Protein AF-A0A925LWD6-F1 (afdb_monomer)

Radius of gyration: 18.11 Å; Cα contacts (8 Å, |Δi|>4): 34; chains: 1; bounding box: 61×30×30 Å

Secondary structure (DSSP, 8-state):
-------------HHHHHHHHHHHTSSS-TTTTTS-HHHHHHHHHHTT----TTSSS-HHHHHHHHHHHHHHH-

Sequence (74 aa):
MRQSVSDSGDSEQPGFQQIVNGFLLQPGLPFADVLSSEKINRIFRKHGGLFGKDGIYNTPIVLWAFLGQVLRDG

Solvent-accessible surface area (backbone atoms 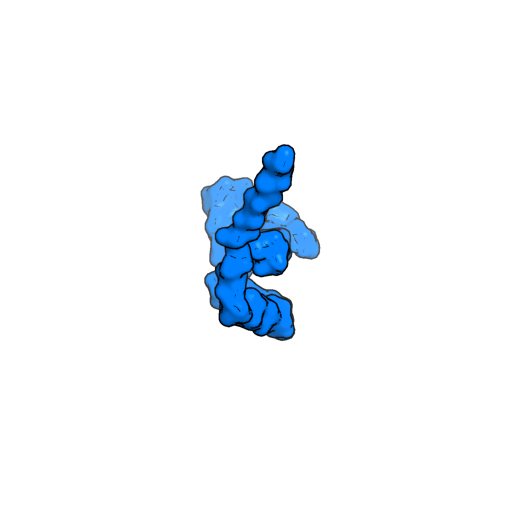only — not comparable to full-atom values): 4709 Å² total; per-residue (Å²): 136,85,80,78,80,77,83,84,78,78,80,70,53,74,63,55,61,51,52,50,50,58,48,71,65,42,88,82,61,72,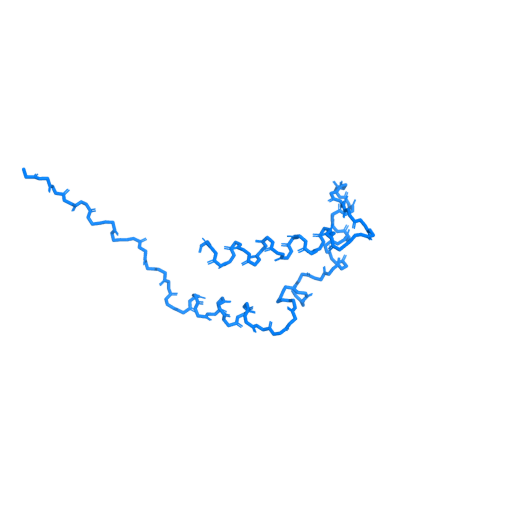50,47,87,84,59,32,58,67,60,47,50,55,53,30,52,76,70,71,64,66,47,41,92,91,46,88,70,18,50,54,55,50,51,50,52,50,53,54,46,50,67,70,78,100

pLDDT: mean 81.72, std 16.67, range [36.16, 97.44]

Structure (mmCIF, N/CA/C/O backbone):
data_AF-A0A925LWD6-F1
#
_entry.id   AF-A0A925LWD6-F1
#
loop_
_atom_site.group_PDB
_atom_site.id
_atom_site.type_symbol
_atom_site.label_atom_id
_atom_site.label_alt_id
_atom_site.label_comp_id
_atom_site.label_asym_id
_atom_site.label_entity_id
_atom_site.label_seq_id
_atom_site.pdbx_PDB_ins_code
_atom_site.Cartn_x
_atom_site.Cartn_y
_atom_site.Cartn_z
_atom_site.occupancy
_atom_site.B_iso_or_equiv
_atom_site.auth_seq_id
_atom_site.auth_comp_id
_atom_site.auth_asym_id
_atom_site.auth_atom_id
_atom_site.pdbx_PDB_model_num
ATOM 1 N N . MET A 1 1 ? -47.177 20.743 -4.568 1.00 36.94 1 MET A N 1
ATOM 2 C CA . MET A 1 1 ? -46.683 2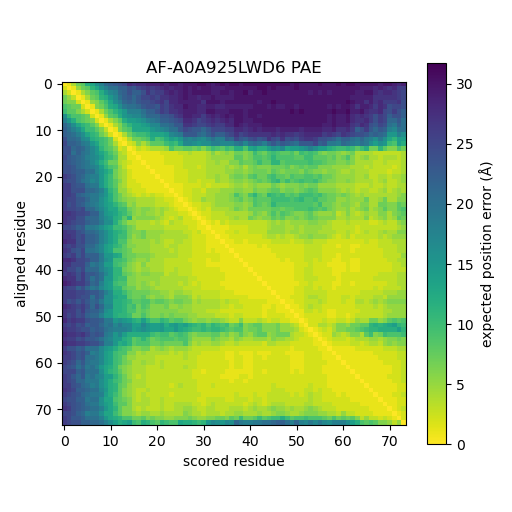0.123 -3.321 1.00 36.94 1 MET A CA 1
ATOM 3 C C . MET A 1 1 ? -45.516 19.218 -3.705 1.00 36.94 1 MET A C 1
ATOM 5 O O . MET A 1 1 ? -45.750 18.191 -4.321 1.00 36.94 1 MET A O 1
ATOM 9 N N . ARG A 1 2 ? -44.266 19.671 -3.528 1.00 36.16 2 ARG A N 1
ATOM 10 C CA . ARG A 1 2 ? -43.062 18.906 -3.904 1.00 36.16 2 ARG A CA 1
ATOM 11 C C . ARG A 1 2 ? -42.667 18.049 -2.705 1.00 36.16 2 ARG A C 1
ATOM 13 O O . ARG A 1 2 ? -42.311 18.605 -1.671 1.00 36.16 2 ARG A O 1
ATOM 20 N N . GLN A 1 3 ? -42.807 16.733 -2.818 1.00 40.19 3 GLN A N 1
ATOM 21 C CA . GLN A 1 3 ? -42.348 15.814 -1.784 1.00 40.19 3 GLN A CA 1
ATOM 22 C C . GLN A 1 3 ? -40.823 15.710 -1.869 1.00 40.19 3 GLN A C 1
ATOM 24 O O . GLN A 1 3 ? -40.267 15.302 -2.884 1.00 40.19 3 GLN A O 1
ATOM 29 N N . SER A 1 4 ? -40.181 16.158 -0.794 1.00 46.19 4 SER A N 1
ATOM 30 C CA . SER A 1 4 ? -38.800 15.865 -0.437 1.00 46.19 4 SER A CA 1
ATOM 31 C C . SER A 1 4 ? -38.655 14.352 -0.328 1.00 46.19 4 SER A C 1
ATOM 33 O O . SER A 1 4 ? -39.194 13.758 0.605 1.00 46.19 4 SER A O 1
ATOM 35 N N . VAL A 1 5 ? -37.970 13.725 -1.281 1.00 51.56 5 VAL A N 1
ATOM 36 C CA . VAL A 1 5 ? -37.518 12.344 -1.114 1.00 51.56 5 VAL A CA 1
ATOM 37 C C . VAL A 1 5 ? -36.401 12.404 -0.081 1.00 51.56 5 VAL A C 1
ATOM 39 O O . VAL A 1 5 ? -35.300 12.860 -0.374 1.00 51.56 5 VAL A O 1
ATOM 42 N N . SER A 1 6 ? -36.730 12.047 1.159 1.00 44.78 6 SER A N 1
ATOM 43 C CA . SER A 1 6 ? -35.738 11.758 2.186 1.00 44.78 6 SER A CA 1
ATOM 44 C C . SER A 1 6 ? -34.927 10.559 1.719 1.00 44.78 6 SER A C 1
ATOM 46 O O . SER A 1 6 ? -35.415 9.431 1.739 1.00 44.78 6 SER A O 1
ATOM 48 N N . ASP A 1 7 ? -33.698 10.826 1.295 1.00 48.09 7 ASP A N 1
ATOM 49 C CA . ASP A 1 7 ? -32.677 9.822 1.033 1.00 48.09 7 ASP A CA 1
ATOM 50 C C . ASP A 1 7 ? -32.209 9.257 2.382 1.00 48.09 7 ASP A C 1
ATOM 52 O O . ASP A 1 7 ? -31.249 9.706 3.001 1.00 48.09 7 ASP A O 1
ATOM 56 N N . SER A 1 8 ? -33.023 8.365 2.946 1.00 55.00 8 SER A N 1
ATOM 57 C CA . SER A 1 8 ? -32.694 7.612 4.155 1.00 55.00 8 SER A CA 1
ATOM 58 C C . SER A 1 8 ? -31.942 6.367 3.720 1.00 55.00 8 SER A C 1
ATOM 60 O O . SER A 1 8 ? -32.542 5.314 3.515 1.00 55.00 8 SER A O 1
ATOM 62 N N . GLY A 1 9 ? -30.639 6.520 3.516 1.00 50.19 9 GLY A N 1
ATOM 63 C CA . GLY A 1 9 ? -29.813 5.453 2.973 1.00 50.19 9 GLY A CA 1
ATOM 64 C C . GLY A 1 9 ? -28.339 5.550 3.317 1.00 50.19 9 GLY A C 1
ATOM 65 O O . GLY A 1 9 ? -27.551 4.990 2.574 1.00 50.19 9 GLY A O 1
ATOM 66 N N . ASP A 1 10 ? -27.961 6.216 4.410 1.00 52.78 10 ASP A N 1
ATOM 67 C CA . ASP A 1 10 ? -26.568 6.208 4.862 1.00 52.78 10 ASP A CA 1
ATOM 68 C C . ASP A 1 10 ? -26.490 5.854 6.345 1.00 52.78 10 ASP A C 1
ATOM 70 O O . ASP A 1 10 ? -26.210 6.659 7.231 1.00 52.78 10 ASP A O 1
ATOM 74 N N . SER A 1 11 ? -26.829 4.601 6.643 1.00 56.19 11 SER A N 1
ATOM 75 C CA . SER A 1 11 ? -26.349 3.984 7.870 1.00 56.19 11 SER A CA 1
ATOM 76 C C . SER A 1 11 ? -24.895 3.576 7.640 1.00 56.19 11 SER A C 1
ATOM 78 O O . SER A 1 11 ? -24.602 2.386 7.493 1.00 56.19 11 SER A O 1
ATOM 80 N N . GLU A 1 12 ? -23.980 4.546 7.610 1.00 58.22 12 GLU A N 1
ATOM 81 C CA . GLU A 1 12 ? -22.602 4.265 7.993 1.00 58.22 12 GLU A CA 1
ATOM 82 C C . GLU A 1 12 ? -22.687 3.565 9.350 1.00 58.22 12 GLU A C 1
ATOM 84 O O . GLU A 1 12 ? -23.160 4.132 10.338 1.00 58.22 12 GLU A O 1
ATOM 89 N N . GLN A 1 13 ? -22.344 2.278 9.391 1.00 62.19 13 GLN A N 1
ATOM 90 C CA . GLN A 1 13 ? -22.336 1.514 10.632 1.00 62.19 13 GLN A CA 1
ATOM 91 C C . GLN A 1 13 ? -21.405 2.261 11.598 1.00 62.19 13 GLN A C 1
ATOM 93 O O . GLN A 1 13 ? -20.200 2.291 11.335 1.00 62.19 13 GLN A O 1
ATOM 98 N N . PRO A 1 14 ? -21.895 2.833 12.717 1.00 62.28 14 PRO A N 1
ATOM 99 C CA . PRO A 1 14 ? -21.079 3.689 13.584 1.00 62.28 14 PRO A CA 1
ATOM 100 C C . PRO A 1 14 ? -19.805 2.989 14.078 1.00 62.28 14 PRO A C 1
ATOM 102 O O . PRO A 1 14 ? -18.802 3.634 14.372 1.00 62.28 14 PRO A O 1
ATOM 105 N N . GLY A 1 15 ? -19.831 1.652 14.134 1.00 80.06 15 GLY A N 1
ATOM 106 C CA . GLY A 1 15 ? -18.678 0.825 14.474 1.00 80.06 15 GLY A CA 1
ATOM 107 C C . GLY A 1 15 ? -17.622 0.710 13.370 1.00 80.06 15 GLY A C 1
ATOM 108 O O . GLY A 1 15 ? -16.440 0.655 13.691 1.00 80.06 15 GLY A O 1
ATOM 109 N N . PHE A 1 16 ? -17.995 0.701 12.086 1.00 82.94 16 PHE A N 1
ATOM 110 C CA . PHE A 1 16 ? -17.022 0.559 10.997 1.00 82.94 16 PHE A CA 1
ATOM 111 C C . PHE A 1 16 ? -16.113 1.785 10.914 1.00 82.94 16 PHE A C 1
ATOM 113 O O . PHE A 1 16 ? -14.893 1.637 10.965 1.00 82.94 16 PHE A O 1
ATOM 120 N N . GLN A 1 17 ? -16.692 2.990 10.920 1.00 83.38 17 GLN A N 1
ATOM 121 C CA . GLN A 1 17 ? -15.908 4.223 10.849 1.00 83.38 17 GLN A CA 1
ATOM 122 C C . GLN A 1 17 ? -15.019 4.421 12.083 1.00 83.38 17 GLN A C 1
ATOM 124 O O . GLN A 1 17 ? -13.899 4.918 11.980 1.00 83.38 17 GLN A O 1
ATOM 129 N N . GLN A 1 18 ? -15.460 3.963 13.258 1.00 85.12 18 GLN A N 1
ATOM 130 C CA . GLN A 1 18 ? -14.618 3.933 14.458 1.00 85.12 18 GLN A CA 1
ATOM 131 C C . GLN A 1 18 ? -13.431 2.968 14.320 1.00 85.12 18 GLN A C 1
ATOM 133 O O . GLN A 1 18 ? -12.316 3.325 14.701 1.00 85.12 18 GLN A O 1
ATOM 138 N N . ILE A 1 19 ? -13.642 1.775 13.753 1.00 86.94 19 ILE A N 1
ATOM 139 C CA . ILE A 1 19 ? -12.571 0.798 13.500 1.00 86.94 19 ILE A CA 1
ATOM 140 C C . ILE A 1 19 ? -11.574 1.347 12.475 1.00 86.94 19 ILE A C 1
ATOM 142 O O . ILE A 1 19 ? -10.366 1.288 12.709 1.00 86.94 19 ILE A O 1
ATOM 146 N N . VAL A 1 20 ? -12.064 1.915 11.371 1.00 87.38 20 VAL A N 1
ATOM 147 C CA . VAL A 1 20 ? -11.228 2.515 10.322 1.00 87.38 20 VAL A CA 1
ATOM 148 C C . VAL A 1 20 ? -10.406 3.671 10.881 1.00 87.38 20 VAL A C 1
ATOM 150 O O . VAL A 1 20 ? -9.191 3.704 10.692 1.00 87.38 20 VAL A O 1
ATOM 153 N N . ASN A 1 21 ? -11.027 4.574 11.642 1.00 85.62 21 ASN A N 1
ATOM 154 C CA . ASN A 1 21 ? -10.311 5.670 12.290 1.00 85.62 21 ASN A CA 1
ATOM 155 C C . ASN A 1 21 ? -9.239 5.156 13.256 1.00 85.62 21 ASN A C 1
ATOM 157 O O . ASN A 1 21 ? -8.108 5.634 13.221 1.00 85.62 21 ASN A O 1
ATOM 161 N N . GLY A 1 22 ? -9.554 4.151 14.079 1.00 86.75 22 GLY A N 1
ATOM 162 C CA . GLY A 1 22 ? -8.583 3.534 14.983 1.00 86.75 22 GLY A CA 1
ATOM 163 C C . GLY A 1 22 ? -7.395 2.914 14.244 1.00 86.75 22 GLY A C 1
ATOM 164 O O . GLY A 1 22 ? -6.255 3.083 14.668 1.00 86.75 22 GLY A O 1
ATOM 165 N N . PHE A 1 23 ? -7.649 2.249 13.117 1.00 86.44 23 PHE A N 1
ATOM 166 C CA . PHE A 1 23 ? -6.619 1.675 12.252 1.00 86.44 23 PHE A CA 1
ATOM 167 C C . PHE A 1 23 ? -5.738 2.752 11.596 1.00 86.44 23 PHE A C 1
ATOM 169 O O . PHE A 1 23 ? -4.514 2.644 11.623 1.00 86.44 23 PHE A O 1
ATOM 176 N N . LEU A 1 24 ? -6.336 3.823 11.062 1.00 86.06 24 LEU A N 1
ATOM 177 C CA . LEU A 1 24 ? -5.614 4.919 10.403 1.00 86.06 24 LEU A CA 1
ATOM 178 C C . LEU A 1 24 ? -4.824 5.814 11.374 1.00 86.06 24 LEU A C 1
ATOM 180 O O . LEU A 1 24 ? -3.894 6.492 10.941 1.00 86.06 24 LEU A O 1
ATOM 184 N N . LEU A 1 25 ? -5.184 5.837 12.662 1.00 86.69 25 LEU A N 1
ATOM 185 C CA . LEU A 1 25 ? -4.471 6.581 13.708 1.00 86.69 25 LEU A CA 1
ATOM 186 C C . LEU A 1 25 ? -3.251 5.834 14.268 1.00 86.69 25 LEU A C 1
ATOM 188 O O . LEU A 1 25 ? -2.502 6.414 15.058 1.00 86.69 25 LEU A O 1
ATOM 192 N N . GLN A 1 26 ? -3.037 4.567 13.898 1.00 84.31 26 GLN A N 1
ATOM 193 C CA . GLN A 1 26 ? -1.884 3.815 14.387 1.00 84.31 26 GLN A CA 1
ATOM 194 C C . GLN A 1 26 ? -0.570 4.435 13.886 1.00 84.31 26 GLN A C 1
ATOM 196 O O . GLN A 1 26 ? -0.464 4.802 12.713 1.00 84.31 26 GLN A O 1
ATOM 201 N N . PRO A 1 27 ? 0.452 4.555 14.753 1.00 80.62 27 PRO A N 1
ATOM 202 C CA . PRO A 1 27 ? 1.748 5.075 14.348 1.00 80.62 27 PRO A CA 1
ATOM 203 C C . PRO A 1 27 ? 2.396 4.167 13.298 1.00 80.62 27 PRO A C 1
ATOM 205 O O . PRO A 1 27 ? 2.373 2.943 13.411 1.00 80.62 27 PRO A O 1
ATOM 208 N N . GLY A 1 28 ? 3.032 4.782 12.303 1.00 82.25 28 GLY A N 1
ATOM 209 C CA . GLY A 1 28 ? 3.673 4.072 11.203 1.00 82.25 28 GLY A CA 1
ATOM 210 C C . GLY A 1 28 ? 2.769 3.977 9.980 1.00 82.25 28 GLY A C 1
ATOM 211 O O . GLY A 1 28 ? 2.084 4.931 9.622 1.00 82.25 28 GLY A O 1
ATOM 212 N N . LEU A 1 29 ? 2.836 2.843 9.290 1.00 84.25 29 LEU A N 1
ATOM 213 C CA . LEU A 1 29 ? 2.156 2.627 8.025 1.00 84.25 29 LEU A CA 1
ATOM 214 C C . LEU A 1 29 ? 1.123 1.507 8.206 1.00 84.25 29 LEU A C 1
ATOM 216 O O . LEU A 1 29 ? 1.514 0.339 8.196 1.00 84.25 29 LEU A O 1
ATOM 220 N N . PRO A 1 30 ? -0.176 1.832 8.342 1.00 85.06 30 PRO A N 1
ATOM 221 C CA . PRO A 1 30 ? -1.196 0.890 8.820 1.00 85.06 30 PRO A CA 1
ATOM 222 C C . PRO A 1 30 ? -1.274 -0.411 8.012 1.00 85.06 30 PRO A C 1
ATOM 224 O O . PRO A 1 30 ? -1.571 -1.486 8.522 1.00 85.06 30 PRO A O 1
ATOM 227 N N . PHE A 1 31 ? -0.973 -0.327 6.720 1.00 87.69 31 PHE A N 1
ATOM 228 C CA . PHE A 1 31 ? -1.050 -1.454 5.801 1.00 87.69 31 PHE A CA 1
ATOM 229 C C . PHE A 1 31 ? 0.231 -2.284 5.719 1.00 87.69 31 PHE A C 1
ATOM 231 O O . PHE A 1 31 ? 0.207 -3.321 5.062 1.00 87.69 31 PHE A O 1
ATOM 238 N N . ALA A 1 32 ? 1.344 -1.859 6.322 1.00 87.88 32 ALA A N 1
ATOM 239 C CA . ALA A 1 32 ? 2.637 -2.521 6.146 1.00 87.88 32 ALA A CA 1
ATOM 240 C C . ALA A 1 32 ? 2.631 -3.975 6.645 1.00 87.88 32 ALA A C 1
ATOM 242 O O . ALA A 1 32 ? 3.234 -4.838 6.006 1.00 87.88 32 ALA A O 1
ATOM 243 N N . ASP A 1 33 ? 1.889 -4.255 7.717 1.00 86.62 33 ASP A N 1
ATOM 244 C CA . ASP A 1 33 ? 1.817 -5.592 8.317 1.00 86.62 33 ASP A CA 1
ATOM 245 C C . ASP A 1 33 ? 0.905 -6.552 7.533 1.00 86.62 33 ASP A C 1
ATOM 247 O O . ASP A 1 33 ? 1.134 -7.761 7.500 1.00 86.62 33 ASP A O 1
ATOM 251 N N . VAL A 1 34 ? -0.118 -6.028 6.847 1.00 88.69 34 VAL A N 1
ATOM 252 C CA . VAL A 1 34 ? -1.085 -6.828 6.063 1.00 88.69 34 VAL A CA 1
ATOM 253 C C . VAL A 1 34 ? -0.669 -6.934 4.589 1.00 88.69 34 VAL A C 1
ATOM 255 O O . VAL A 1 34 ? -0.864 -7.957 3.918 1.00 88.69 34 VAL A O 1
ATOM 258 N N . LEU A 1 35 ? -0.074 -5.866 4.066 1.00 92.25 35 LEU A N 1
ATOM 259 C CA . LEU A 1 35 ? 0.341 -5.698 2.684 1.00 92.25 35 LEU A CA 1
ATOM 260 C C . LEU A 1 35 ? 1.761 -5.124 2.648 1.00 92.25 35 LEU A C 1
ATOM 262 O O . LEU A 1 35 ? 1.961 -3.945 2.369 1.00 92.25 35 LEU A O 1
ATOM 266 N N . SER A 1 36 ? 2.744 -5.982 2.915 1.00 94.38 36 SER A N 1
ATOM 267 C CA . SER A 1 36 ? 4.150 -5.580 2.993 1.00 94.38 36 SER A CA 1
ATOM 268 C C . SER A 1 36 ? 4.713 -5.059 1.665 1.00 94.38 36 SER A C 1
ATOM 270 O O . SER A 1 36 ? 4.262 -5.434 0.573 1.00 94.38 36 SER A O 1
ATOM 272 N N . SER A 1 37 ? 5.766 -4.239 1.759 1.00 93.75 37 SER A N 1
ATOM 273 C CA . SER A 1 37 ? 6.488 -3.702 0.598 1.00 93.75 37 SER A CA 1
ATOM 274 C C . SER A 1 37 ? 6.983 -4.815 -0.326 1.00 93.75 37 SER A C 1
ATOM 276 O O . SER A 1 37 ? 6.876 -4.718 -1.547 1.00 93.75 37 SER A O 1
ATOM 278 N N . GLU A 1 38 ? 7.483 -5.917 0.231 1.00 95.00 38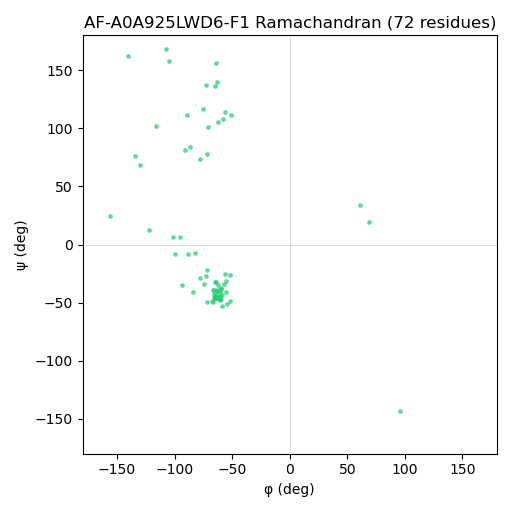 GLU A N 1
ATOM 279 C CA . GLU A 1 38 ? 8.000 -7.063 -0.520 1.00 95.00 38 GLU A CA 1
ATOM 280 C C . GLU A 1 38 ? 6.887 -7.727 -1.330 1.00 95.00 38 GLU A C 1
ATOM 282 O O . GLU A 1 38 ? 7.082 -8.064 -2.503 1.00 95.00 38 GLU A O 1
ATOM 287 N N . LYS A 1 39 ? 5.702 -7.894 -0.728 1.00 96.19 39 LYS A N 1
ATOM 288 C CA . LYS A 1 39 ? 4.541 -8.487 -1.396 1.00 96.19 39 LYS A CA 1
ATOM 289 C C . LYS A 1 39 ? 4.064 -7.598 -2.540 1.00 96.19 39 LYS A C 1
ATOM 291 O O . LYS A 1 39 ? 3.860 -8.114 -3.642 1.00 96.19 39 LYS A O 1
ATOM 296 N N . ILE A 1 40 ? 3.954 -6.287 -2.310 1.00 95.50 40 ILE A N 1
ATOM 297 C CA . ILE A 1 40 ? 3.601 -5.308 -3.349 1.00 95.50 40 ILE A CA 1
ATOM 298 C C . ILE A 1 40 ? 4.623 -5.370 -4.480 1.00 95.50 40 ILE A C 1
ATOM 300 O O . ILE A 1 40 ? 4.262 -5.602 -5.634 1.00 95.50 40 ILE A O 1
ATOM 304 N N . ASN A 1 41 ? 5.909 -5.257 -4.146 1.00 95.12 41 ASN A N 1
ATOM 305 C CA . ASN A 1 41 ? 6.986 -5.246 -5.124 1.00 95.12 41 ASN A CA 1
ATOM 306 C C . ASN A 1 41 ? 7.014 -6.520 -5.970 1.00 95.12 41 ASN A C 1
ATOM 308 O O . ASN A 1 41 ? 7.161 -6.449 -7.190 1.00 95.12 41 ASN A O 1
ATOM 312 N N . ARG A 1 42 ? 6.838 -7.692 -5.350 1.00 96.38 42 ARG A N 1
ATOM 313 C CA . ARG A 1 42 ? 6.799 -8.979 -6.053 1.00 96.38 42 ARG A CA 1
ATOM 314 C C . ARG A 1 42 ? 5.657 -9.041 -7.067 1.00 96.38 42 ARG A C 1
ATOM 316 O O . ARG A 1 42 ? 5.880 -9.455 -8.203 1.00 96.38 42 ARG A O 1
ATOM 323 N N . ILE A 1 43 ? 4.449 -8.644 -6.665 1.00 96.88 43 ILE A N 1
ATOM 324 C CA . ILE A 1 43 ? 3.264 -8.718 -7.528 1.00 96.88 43 ILE A CA 1
ATOM 325 C C . ILE A 1 43 ? 3.334 -7.673 -8.641 1.00 96.88 43 ILE A C 1
ATOM 327 O O . ILE A 1 43 ? 3.216 -8.027 -9.811 1.00 96.88 43 ILE A O 1
ATOM 331 N N . PHE A 1 44 ? 3.613 -6.411 -8.322 1.00 96.31 44 PHE A N 1
ATOM 332 C CA . PHE A 1 44 ? 3.692 -5.363 -9.341 1.00 96.31 44 PHE A CA 1
ATOM 333 C C . PHE A 1 44 ? 4.837 -5.607 -10.329 1.00 96.31 44 PHE A C 1
ATOM 335 O O . PHE A 1 44 ? 4.681 -5.326 -11.514 1.00 96.31 44 PHE A O 1
ATOM 342 N N . ARG A 1 45 ? 5.954 -6.218 -9.902 1.00 96.38 45 ARG A N 1
ATOM 343 C CA . ARG A 1 45 ? 7.022 -6.636 -10.827 1.00 96.38 45 ARG A CA 1
ATOM 344 C C . ARG A 1 45 ? 6.533 -7.670 -11.831 1.00 96.38 45 ARG A C 1
ATOM 346 O O . ARG A 1 45 ? 6.822 -7.531 -13.014 1.00 96.38 45 ARG A O 1
ATOM 353 N N . LYS A 1 46 ? 5.789 -8.681 -11.368 1.00 97.44 46 LYS A N 1
ATOM 354 C CA . LYS A 1 46 ? 5.238 -9.751 -12.216 1.00 97.44 46 LYS A 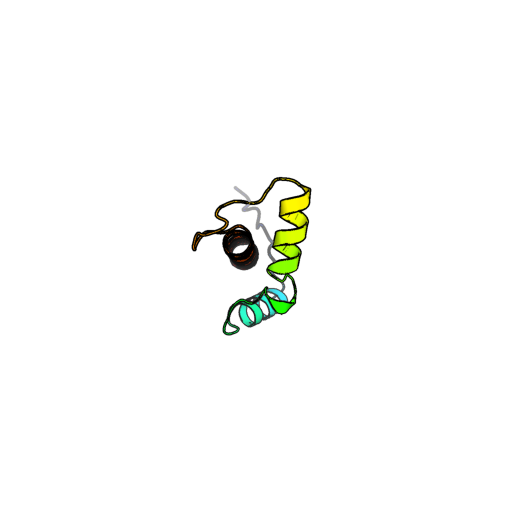CA 1
ATOM 355 C C . LYS A 1 46 ? 4.355 -9.199 -13.341 1.00 97.44 46 LYS A C 1
ATOM 357 O O . LYS A 1 46 ? 4.342 -9.766 -14.425 1.00 97.44 46 LYS A O 1
ATOM 362 N N . HIS A 1 47 ? 3.643 -8.105 -13.084 1.00 96.62 47 HIS A N 1
ATOM 363 C CA . HIS A 1 47 ? 2.714 -7.492 -14.034 1.00 96.62 47 HIS A CA 1
ATOM 364 C C . HIS A 1 47 ? 3.279 -6.255 -14.754 1.00 96.62 47 HIS A C 1
ATOM 366 O O . HIS A 1 47 ? 2.542 -5.589 -15.469 1.00 9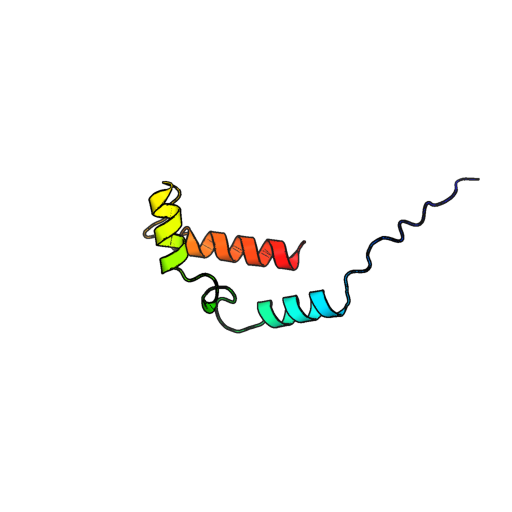6.62 47 HIS A O 1
ATOM 372 N N . GLY A 1 48 ? 4.564 -5.925 -14.572 1.00 94.69 48 GLY A N 1
ATOM 373 C CA . GLY A 1 48 ? 5.171 -4.742 -15.194 1.00 94.69 48 GLY A CA 1
ATOM 374 C C . GLY A 1 48 ? 4.663 -3.397 -14.651 1.00 94.69 48 GLY A C 1
ATOM 375 O O . GLY A 1 48 ? 4.831 -2.380 -15.310 1.00 94.69 48 GLY A O 1
ATOM 376 N N . GLY A 1 49 ? 4.062 -3.374 -13.458 1.00 94.31 49 GLY A N 1
ATOM 377 C CA . GLY A 1 49 ? 3.456 -2.184 -12.848 1.00 94.31 49 GLY A CA 1
ATOM 37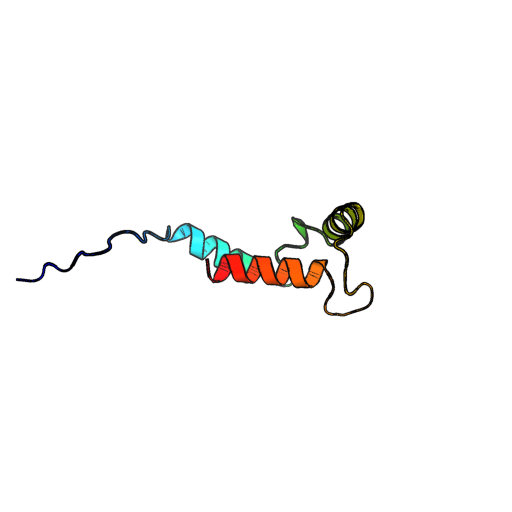8 C C . GLY A 1 49 ? 4.352 -1.414 -11.869 1.00 94.31 49 GLY A C 1
ATOM 379 O O . GLY A 1 49 ? 3.867 -0.516 -11.187 1.00 94.31 49 GLY A O 1
ATOM 380 N N . LEU A 1 50 ? 5.634 -1.771 -11.731 1.00 95.19 50 LEU A N 1
ATOM 381 C CA . LEU A 1 50 ? 6.542 -1.041 -10.838 1.00 95.19 50 LEU A CA 1
ATOM 382 C C . LEU A 1 50 ? 6.920 0.326 -11.405 1.00 95.19 50 LEU A C 1
ATOM 384 O O . LEU A 1 50 ? 7.334 0.429 -12.558 1.00 95.19 50 LEU A O 1
ATOM 388 N N . PHE A 1 51 ? 6.929 1.334 -10.540 1.00 94.94 51 PHE A N 1
ATOM 389 C CA . PHE A 1 51 ? 7.437 2.670 -10.831 1.00 94.94 51 PHE A CA 1
ATOM 390 C C . PHE A 1 51 ? 8.204 3.240 -9.632 1.00 94.94 51 PHE A C 1
ATOM 392 O O . PHE A 1 51 ? 8.080 2.751 -8.507 1.00 94.94 51 PHE A O 1
ATOM 399 N N . GLY A 1 52 ? 9.013 4.274 -9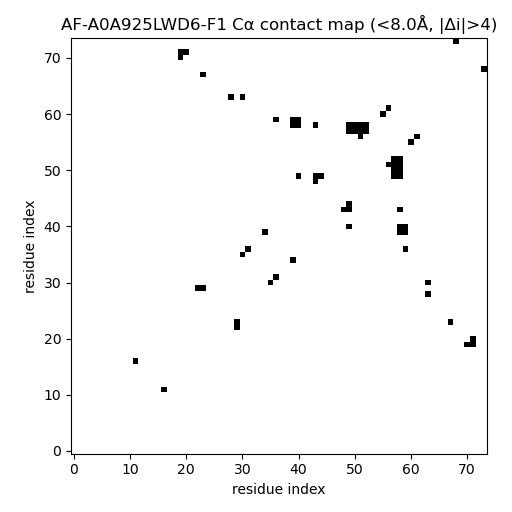.886 1.00 91.25 52 GLY A N 1
ATOM 400 C CA . GLY A 1 52 ? 9.680 5.043 -8.831 1.00 91.25 52 GLY A CA 1
ATOM 401 C C . GLY A 1 52 ? 10.642 4.231 -7.959 1.00 91.25 52 GLY A C 1
ATOM 402 O O . GLY A 1 52 ? 10.735 4.504 -6.772 1.00 91.25 52 GLY A O 1
ATOM 403 N N . LYS A 1 53 ? 11.336 3.227 -8.519 1.00 77.81 53 LYS A N 1
ATOM 404 C CA . LYS A 1 53 ? 12.137 2.221 -7.782 1.00 77.81 53 LYS A CA 1
ATOM 405 C C . LYS A 1 53 ? 13.151 2.792 -6.776 1.00 77.81 53 LYS A C 1
ATOM 407 O O . LYS A 1 53 ? 13.417 2.122 -5.787 1.00 77.81 53 LYS A O 1
ATOM 412 N N . ASP A 1 54 ? 13.623 4.019 -6.992 1.00 82.62 54 ASP A N 1
ATOM 413 C CA . ASP A 1 54 ? 14.612 4.708 -6.148 1.00 82.62 54 ASP A CA 1
ATOM 414 C C . ASP A 1 54 ? 14.092 6.056 -5.604 1.00 82.62 54 ASP A C 1
ATOM 416 O O . ASP A 1 54 ? 14.852 6.888 -5.113 1.00 82.62 54 ASP A O 1
ATOM 420 N N . GLY A 1 55 ? 12.785 6.302 -5.732 1.00 87.25 55 GLY A N 1
ATOM 421 C CA . GLY A 1 55 ? 12.127 7.532 -5.304 1.00 87.25 55 GLY A CA 1
ATOM 422 C C . GLY A 1 55 ? 11.318 7.356 -4.021 1.00 87.25 55 GLY A C 1
ATOM 423 O O . GLY A 1 55 ? 10.854 6.264 -3.694 1.00 87.25 55 GLY A O 1
ATOM 424 N N . ILE A 1 56 ? 11.083 8.476 -3.330 1.00 84.94 56 ILE A N 1
ATOM 425 C CA . ILE A 1 56 ? 10.143 8.545 -2.197 1.00 84.94 56 ILE A CA 1
ATOM 426 C C . ILE A 1 56 ? 8.731 8.155 -2.662 1.00 84.94 56 ILE A C 1
ATOM 428 O O . ILE A 1 56 ? 8.009 7.459 -1.959 1.00 84.94 56 ILE A O 1
ATOM 432 N N . TYR A 1 57 ? 8.346 8.542 -3.879 1.00 87.81 57 TYR A N 1
ATOM 433 C CA . TYR A 1 57 ? 7.092 8.116 -4.498 1.00 87.81 57 TYR A CA 1
ATOM 434 C C . TYR A 1 57 ? 7.308 6.838 -5.304 1.00 87.81 57 TYR A C 1
ATOM 436 O O . TYR A 1 57 ? 7.490 6.864 -6.522 1.00 87.81 57 TYR A O 1
ATOM 444 N N . ASN A 1 58 ? 7.305 5.713 -4.599 1.00 93.94 58 ASN A N 1
ATOM 445 C CA . ASN A 1 58 ? 7.385 4.385 -5.192 1.00 93.94 58 ASN A CA 1
ATOM 446 C C . ASN A 1 58 ? 6.041 3.654 -5.105 1.00 93.94 58 ASN A C 1
ATOM 448 O O . ASN A 1 58 ? 5.114 4.079 -4.412 1.00 93.94 58 ASN A O 1
ATOM 452 N N . THR A 1 59 ? 5.938 2.540 -5.828 1.00 95.62 59 THR A N 1
ATOM 453 C CA . THR A 1 59 ? 4.703 1.751 -5.906 1.00 95.62 59 THR A CA 1
ATOM 454 C C . THR A 1 59 ? 4.117 1.375 -4.534 1.00 95.62 59 THR A C 1
ATOM 456 O O . THR A 1 59 ? 2.926 1.622 -4.351 1.00 95.62 59 THR A O 1
ATOM 459 N N . PRO A 1 60 ? 4.884 0.842 -3.556 1.00 94.50 60 PRO A N 1
ATOM 460 C CA . PRO A 1 60 ? 4.365 0.604 -2.207 1.00 94.50 60 PRO A CA 1
ATOM 461 C C . PRO A 1 60 ? 3.754 1.843 -1.547 1.00 94.50 60 PRO A C 1
ATOM 463 O O . PRO A 1 60 ? 2.608 1.796 -1.107 1.00 94.50 60 PRO A O 1
ATOM 466 N N . ILE A 1 61 ? 4.485 2.962 -1.529 1.00 92.50 61 ILE A N 1
ATOM 467 C CA . ILE A 1 61 ? 4.071 4.188 -0.833 1.00 92.50 61 ILE A CA 1
ATOM 468 C C . ILE A 1 61 ? 2.791 4.764 -1.431 1.00 92.50 61 ILE A C 1
ATOM 470 O O . ILE A 1 61 ? 1.855 5.079 -0.698 1.00 92.50 61 ILE A O 1
ATOM 474 N N . VAL A 1 62 ? 2.716 4.852 -2.758 1.00 94.00 62 VAL A N 1
ATOM 475 C CA . VAL A 1 62 ? 1.524 5.376 -3.437 1.00 94.00 62 VAL A CA 1
ATOM 476 C C . VAL A 1 62 ? 0.326 4.448 -3.253 1.00 94.00 62 VAL A C 1
ATOM 478 O O . VAL A 1 62 ? -0.780 4.932 -3.030 1.00 94.00 62 VAL A O 1
ATOM 481 N N . LEU A 1 63 ? 0.524 3.127 -3.298 1.00 94.44 63 LEU A N 1
ATOM 482 C CA . LEU A 1 63 ? -0.562 2.174 -3.076 1.00 94.44 63 LEU A CA 1
ATOM 483 C C . LEU A 1 63 ? -1.121 2.284 -1.654 1.00 94.44 63 LEU A C 1
ATOM 485 O O . LEU A 1 63 ? -2.334 2.319 -1.475 1.00 94.44 63 LEU A O 1
ATOM 489 N N . TRP A 1 64 ? -0.258 2.368 -0.645 1.00 93.44 64 TRP A N 1
ATOM 490 C CA . TRP A 1 64 ? -0.707 2.543 0.733 1.00 93.44 64 TRP A CA 1
ATOM 491 C C . TRP A 1 64 ? -1.393 3.890 0.965 1.00 93.44 64 TRP A C 1
ATOM 493 O O . TRP A 1 64 ? -2.408 3.932 1.656 1.00 93.44 64 TRP A O 1
ATOM 503 N N . ALA A 1 65 ? -0.890 4.973 0.364 1.00 90.44 65 ALA A N 1
ATOM 504 C CA . ALA A 1 65 ? -1.541 6.280 0.423 1.00 90.44 65 ALA A CA 1
ATOM 505 C C . ALA A 1 65 ? -2.940 6.239 -0.213 1.00 90.44 65 ALA A C 1
ATOM 507 O O . ALA A 1 65 ? -3.901 6.711 0.389 1.00 90.44 65 ALA A O 1
ATOM 508 N N . PHE A 1 66 ? -3.064 5.604 -1.381 1.00 91.81 66 PHE A N 1
ATOM 509 C CA . PHE A 1 66 ? -4.343 5.399 -2.057 1.00 91.81 66 PHE A CA 1
ATOM 510 C C . PHE A 1 66 ? -5.325 4.594 -1.197 1.00 91.81 66 PHE A C 1
ATOM 512 O O . PHE A 1 66 ? -6.466 5.006 -1.032 1.00 91.81 66 PHE A O 1
ATOM 519 N N . LEU A 1 67 ? -4.886 3.483 -0.595 1.00 91.25 67 LEU A N 1
ATOM 520 C CA . LEU A 1 67 ? -5.733 2.687 0.299 1.00 91.25 67 LEU A CA 1
ATOM 521 C C . LEU A 1 67 ? -6.179 3.484 1.531 1.00 91.25 67 LEU A C 1
ATOM 523 O O . LEU A 1 67 ? -7.334 3.388 1.936 1.00 91.25 67 LEU A O 1
ATOM 527 N N . GLY A 1 68 ? -5.284 4.288 2.110 1.00 89.12 68 GLY A N 1
ATOM 528 C CA . GLY A 1 68 ? -5.617 5.165 3.232 1.00 89.12 68 GLY A CA 1
ATOM 529 C C . GLY A 1 68 ? -6.650 6.225 2.857 1.00 89.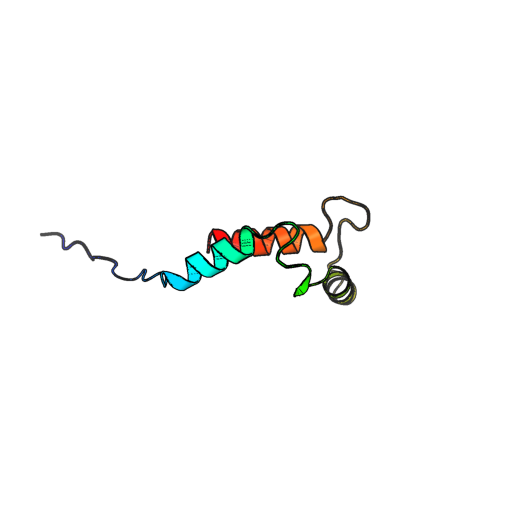12 68 GLY A C 1
ATOM 530 O O . GLY A 1 68 ? -7.553 6.495 3.643 1.00 89.12 68 GLY A O 1
ATOM 531 N N . GLN A 1 69 ? -6.543 6.785 1.650 1.00 88.00 69 GLN A N 1
ATOM 532 C CA . GLN A 1 69 ? -7.516 7.735 1.125 1.00 88.00 69 GLN A CA 1
ATOM 533 C C . GLN A 1 69 ? -8.875 7.071 0.882 1.00 88.00 69 GLN A C 1
ATOM 535 O O . GLN A 1 69 ? -9.880 7.567 1.370 1.00 88.00 69 GLN A O 1
ATOM 540 N N . VAL A 1 70 ? -8.909 5.922 0.199 1.00 89.56 70 VAL A N 1
ATOM 541 C CA . VAL A 1 70 ? -10.157 5.192 -0.086 1.00 89.56 70 VAL A CA 1
ATOM 542 C C . VAL A 1 70 ? -10.883 4.787 1.194 1.00 89.56 70 VAL A C 1
ATOM 544 O O . VAL A 1 70 ? -12.099 4.858 1.235 1.00 89.56 70 VAL A O 1
ATOM 547 N N . LEU A 1 71 ? -10.164 4.382 2.246 1.00 85.69 71 LEU A N 1
ATOM 548 C CA . LEU A 1 71 ? -10.799 4.048 3.525 1.00 85.69 71 LEU A CA 1
ATOM 549 C C . LEU A 1 71 ? -11.303 5.273 4.295 1.00 85.69 71 LEU A C 1
ATOM 551 O O . LEU A 1 71 ? -12.195 5.132 5.119 1.00 85.69 71 LEU A O 1
ATOM 555 N N . ARG A 1 72 ? -10.704 6.449 4.096 1.00 81.44 72 ARG A N 1
ATOM 556 C CA . ARG A 1 72 ? -11.117 7.675 4.788 1.00 81.44 72 ARG A CA 1
ATOM 557 C C . ARG A 1 72 ? -12.282 8.373 4.095 1.00 81.44 72 ARG A C 1
ATOM 559 O O . ARG A 1 72 ? -13.134 8.918 4.787 1.00 81.44 72 ARG A O 1
ATOM 566 N N . ASP A 1 73 ? -12.241 8.409 2.768 1.00 79.06 73 ASP A N 1
ATOM 567 C CA . ASP A 1 73 ? -13.144 9.195 1.926 1.00 79.06 73 ASP A CA 1
ATOM 568 C C . ASP A 1 73 ? -14.291 8.352 1.332 1.00 79.06 73 ASP A C 1
ATOM 570 O O . ASP A 1 73 ? -15.151 8.910 0.649 1.00 79.06 73 ASP A O 1
ATOM 574 N N . GLY A 1 74 ? -14.239 7.023 1.491 1.00 63.59 74 GLY A N 1
ATOM 575 C CA . GLY A 1 74 ? -15.170 6.059 0.895 1.00 63.59 74 GLY A CA 1
ATOM 576 C C . GLY A 1 74 ? -16.315 5.636 1.794 1.00 63.59 74 GLY A C 1
ATOM 577 O O . GLY A 1 74 ? -16.249 5.912 3.010 1.00 63.59 74 GLY A O 1
#

Foldseek 3Di:
DDDDPPPPDDPPPPVLLVVLVVLLPDPDQSCCVVCNPVNQCVVCVVVVNWDPPPHPPTRVVVVSVVVNCVSNVD

Mean predicted aligned error: 9.79 Å